Protein AF-A0A6M0G4L6-F1 (afdb_monomer_lite)

pLDDT: mean 79.38, std 14.41, range [38.0, 92.75]

Foldseek 3Di:
DDDDDDDPDPPPDDPPLDAQQCPVVDQADCCPPHLLRHQPGPPDPDDGDQARNSPNDPPDPSVVVSVVSNVSNVCSVCVPPDD

Structure (mmCIF, N/CA/C/O backbone):
data_AF-A0A6M0G4L6-F1
#
_entry.id   AF-A0A6M0G4L6-F1
#
loop_
_atom_site.group_PDB
_atom_site.id
_atom_site.type_symbol
_atom_site.label_atom_id
_atom_site.label_alt_id
_atom_site.label_comp_id
_atom_site.label_asym_id
_atom_site.label_entity_id
_atom_site.label_seq_id
_atom_site.pdbx_PDB_ins_code
_atom_site.Cartn_x
_atom_site.Cartn_y
_atom_site.Cartn_z
_atom_site.occupancy
_atom_site.B_iso_or_equiv
_atom_site.auth_seq_id
_atom_site.auth_comp_id
_atom_site.auth_asym_id
_atom_site.auth_atom_id
_atom_site.pdbx_PDB_model_num
ATOM 1 N N . MET A 1 1 ? 38.542 -16.384 -21.729 1.00 38.00 1 MET A N 1
ATOM 2 C CA . MET A 1 1 ? 37.432 -16.442 -22.704 1.00 38.00 1 MET A CA 1
ATOM 3 C C . MET A 1 1 ? 37.019 -17.894 -22.897 1.00 38.00 1 MET A C 1
ATOM 5 O O . MET A 1 1 ? 37.840 -18.697 -23.323 1.00 38.00 1 MET A O 1
ATOM 9 N N . HIS A 1 2 ? 35.787 -18.255 -22.544 1.00 38.03 2 HIS A N 1
ATOM 10 C CA . HIS A 1 2 ? 35.209 -19.555 -22.889 1.00 38.03 2 HIS A CA 1
ATOM 11 C C . HIS A 1 2 ? 33.754 -19.333 -23.298 1.00 38.03 2 HIS A C 1
ATOM 13 O O . HIS A 1 2 ? 32.885 -19.085 -22.468 1.00 38.03 2 HIS A O 1
ATOM 19 N N . CYS A 1 3 ? 33.530 -19.342 -24.609 1.00 40.06 3 CYS A N 1
ATOM 20 C CA . CYS A 1 3 ? 32.218 -19.253 -25.231 1.00 40.06 3 CYS A CA 1
ATOM 21 C C . CYS A 1 3 ? 31.536 -20.624 -25.102 1.00 40.06 3 CYS A C 1
ATOM 23 O O . CYS A 1 3 ? 32.006 -21.598 -25.693 1.00 40.06 3 CYS A O 1
ATOM 25 N N . ARG A 1 4 ? 30.456 -20.730 -24.315 1.00 45.59 4 ARG A N 1
ATOM 26 C CA . ARG A 1 4 ? 29.590 -21.918 -24.316 1.00 45.59 4 ARG A CA 1
ATOM 27 C C . ARG A 1 4 ? 28.434 -21.701 -25.287 1.00 45.59 4 ARG A C 1
ATOM 29 O O . ARG A 1 4 ? 27.679 -20.741 -25.170 1.00 45.59 4 ARG A O 1
ATOM 36 N N . LYS A 1 5 ? 28.342 -22.620 -26.251 1.00 45.31 5 LYS A N 1
ATOM 37 C CA . LYS A 1 5 ? 27.297 -22.715 -27.270 1.00 45.31 5 LYS A CA 1
ATOM 38 C C . LYS A 1 5 ? 25.901 -22.837 -26.647 1.00 45.31 5 LYS A C 1
ATOM 40 O O . LYS A 1 5 ? 25.702 -23.461 -25.610 1.00 45.31 5 LYS A O 1
ATOM 45 N N . ILE A 1 6 ? 24.971 -22.224 -27.365 1.00 57.75 6 ILE A N 1
ATOM 46 C CA . ILE A 1 6 ? 23.559 -21.960 -27.098 1.00 57.75 6 ILE A CA 1
ATOM 47 C C . ILE A 1 6 ? 22.731 -23.248 -26.938 1.00 57.75 6 ILE A C 1
ATOM 49 O O . ILE A 1 6 ? 22.776 -24.122 -27.800 1.00 57.75 6 ILE A O 1
ATOM 53 N N . LEU A 1 7 ? 21.886 -23.297 -25.900 1.00 49.56 7 LEU A N 1
ATOM 54 C CA . LEU A 1 7 ? 20.659 -24.098 -25.867 1.00 49.56 7 LEU A CA 1
ATOM 55 C C . LEU A 1 7 ? 19.478 -23.115 -25.898 1.00 49.56 7 LEU A C 1
ATOM 57 O O . LEU A 1 7 ? 19.189 -22.454 -24.904 1.00 49.56 7 LEU A O 1
ATOM 61 N N . HIS A 1 8 ? 18.815 -22.974 -27.045 1.00 50.66 8 HIS A N 1
ATOM 62 C CA . HIS A 1 8 ? 17.740 -21.998 -27.257 1.00 50.66 8 HIS A CA 1
ATOM 63 C C . HIS A 1 8 ? 16.400 -22.498 -26.674 1.00 50.66 8 HIS A C 1
ATOM 65 O O . HIS A 1 8 ? 15.409 -22.644 -27.386 1.00 50.66 8 HIS A O 1
ATOM 71 N N . LYS A 1 9 ? 16.354 -22.789 -25.367 1.00 58.69 9 LYS A N 1
ATOM 72 C CA . LYS A 1 9 ? 15.090 -22.777 -24.617 1.00 58.69 9 LYS A CA 1
ATOM 73 C C . LYS A 1 9 ? 14.845 -21.322 -24.242 1.00 58.69 9 LYS A C 1
ATOM 75 O O . LYS A 1 9 ? 15.713 -20.704 -23.637 1.00 58.69 9 LYS A O 1
ATOM 80 N N . ARG A 1 10 ? 13.700 -20.752 -24.625 1.00 62.84 10 ARG A N 1
ATOM 81 C CA . ARG A 1 10 ? 13.289 -19.431 -24.129 1.00 62.84 10 ARG A CA 1
ATOM 82 C C . ARG A 1 10 ? 13.133 -19.539 -22.610 1.00 62.84 10 ARG A C 1
ATOM 84 O O . ARG A 1 10 ? 12.103 -19.995 -22.129 1.00 62.84 10 ARG A O 1
ATOM 91 N N . PHE A 1 11 ? 14.179 -19.193 -21.867 1.00 66.62 11 PHE A N 1
ATOM 92 C CA . PHE A 1 11 ? 14.103 -19.021 -20.426 1.00 66.62 11 PHE A CA 1
ATOM 93 C C . PHE A 1 11 ? 13.386 -17.698 -20.190 1.00 66.62 11 PHE A C 1
ATOM 95 O O . PHE A 1 11 ? 13.993 -16.634 -20.265 1.00 66.62 11 PHE A O 1
ATOM 102 N N . LEU A 1 12 ? 12.072 -17.765 -19.980 1.00 71.12 12 LEU A N 1
ATOM 103 C CA . LEU A 1 12 ? 11.346 -16.651 -19.387 1.00 71.12 12 LEU A CA 1
ATOM 104 C C . LEU A 1 12 ? 11.795 -16.574 -17.928 1.00 71.12 12 LEU A C 1
ATOM 106 O O . LEU A 1 12 ? 11.392 -17.392 -17.101 1.00 71.12 12 LEU A O 1
ATOM 110 N N . LEU A 1 13 ? 12.704 -15.647 -17.643 1.00 71.50 13 LEU A N 1
ATOM 111 C CA . LEU A 1 13 ? 13.025 -15.263 -16.277 1.00 71.50 13 LEU A CA 1
ATOM 112 C C . LEU A 1 13 ? 11.963 -14.271 -15.802 1.00 71.50 13 LEU A C 1
ATOM 114 O O . LEU A 1 13 ? 11.400 -13.520 -16.594 1.00 71.50 13 LEU A O 1
ATOM 118 N N . SER A 1 14 ? 11.662 -14.300 -14.506 1.00 68.75 14 SER A N 1
ATOM 119 C CA . SER A 1 14 ? 10.816 -13.274 -13.905 1.00 68.75 14 SER A CA 1
ATOM 120 C C . SER A 1 14 ? 11.523 -11.925 -14.001 1.00 68.75 14 SER A C 1
ATOM 122 O O . SER A 1 14 ? 12.702 -11.835 -13.673 1.00 68.75 14 SER A O 1
ATOM 124 N N . GLU A 1 15 ? 10.781 -10.875 -14.346 1.00 77.25 15 GLU A N 1
ATOM 125 C CA . GLU A 1 15 ? 11.232 -9.478 -14.241 1.00 77.25 15 GLU A CA 1
ATOM 126 C C . GLU A 1 15 ? 11.426 -9.033 -12.776 1.00 77.25 15 GLU A C 1
ATOM 128 O O . GLU A 1 15 ? 11.799 -7.898 -12.515 1.00 77.25 15 GLU A O 1
ATOM 133 N N . GLN A 1 16 ? 11.143 -9.911 -11.801 1.00 80.69 16 GLN A N 1
ATOM 134 C CA . GLN A 1 16 ? 11.295 -9.665 -10.362 1.00 80.69 16 GLN A CA 1
ATOM 135 C C . GLN A 1 16 ? 10.439 -8.494 -9.838 1.00 80.69 16 GLN A C 1
ATOM 137 O O . GLN A 1 16 ? 10.738 -7.898 -8.808 1.00 80.69 16 GLN A O 1
ATOM 142 N N . HIS A 1 17 ? 9.315 -8.217 -10.504 1.00 79.06 17 HIS A N 1
ATOM 143 C CA . HIS A 1 17 ? 8.345 -7.172 -10.157 1.00 79.06 17 HIS A CA 1
ATOM 144 C C . HIS A 1 17 ? 7.006 -7.758 -9.678 1.00 79.06 17 HIS A C 1
ATOM 146 O O . HIS A 1 17 ? 5.938 -7.340 -10.126 1.00 79.06 17 HIS A O 1
ATOM 152 N N . MET A 1 18 ? 7.043 -8.779 -8.815 1.00 81.19 18 MET A N 1
ATOM 153 C CA . MET A 1 18 ? 5.812 -9.408 -8.318 1.00 81.19 18 MET A CA 1
ATOM 154 C C . MET A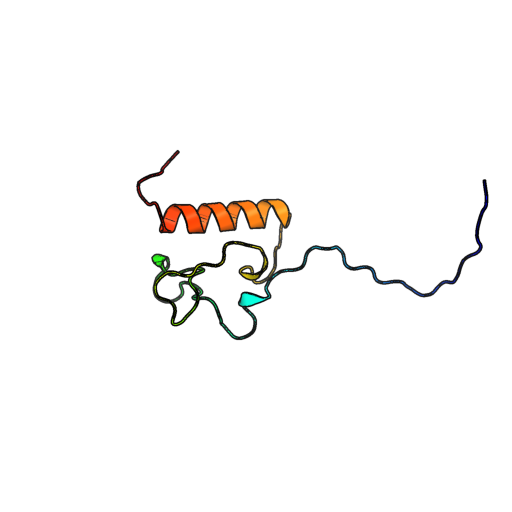 1 18 ? 4.986 -8.429 -7.474 1.00 81.19 18 MET A C 1
ATOM 156 O O . MET A 1 18 ? 5.523 -7.727 -6.619 1.00 81.19 18 MET A O 1
ATOM 160 N N . ALA A 1 19 ? 3.674 -8.413 -7.707 1.00 84.50 19 ALA A N 1
ATOM 161 C CA . ALA A 1 19 ? 2.714 -7.567 -7.009 1.00 84.50 19 ALA A CA 1
ATOM 162 C C . ALA A 1 19 ? 1.342 -8.255 -6.907 1.00 84.50 19 ALA A C 1
ATOM 164 O O . ALA A 1 19 ? 1.075 -9.226 -7.615 1.00 84.50 19 ALA A O 1
ATOM 165 N N . GLY A 1 20 ? 0.480 -7.749 -6.025 1.00 82.62 20 GLY A N 1
ATOM 166 C CA . GLY A 1 20 ? -0.932 -8.142 -5.930 1.00 82.62 20 GLY A CA 1
ATOM 167 C C . GLY A 1 20 ? -1.226 -9.438 -5.172 1.00 82.62 20 GLY A C 1
ATOM 168 O O . GLY A 1 20 ? -2.367 -9.898 -5.173 1.00 82.62 20 GLY A O 1
ATOM 169 N N . GLY A 1 21 ? -0.233 -10.022 -4.497 1.00 84.38 21 GLY A N 1
ATOM 170 C CA . GLY A 1 21 ? -0.390 -11.276 -3.752 1.00 84.38 21 GLY A CA 1
ATOM 171 C C . GLY A 1 21 ? -1.466 -11.245 -2.656 1.00 84.38 21 GLY A C 1
ATOM 172 O O . GLY A 1 21 ? -2.186 -12.223 -2.496 1.00 84.38 21 GLY A O 1
ATOM 173 N N . CYS A 1 22 ? -1.630 -10.126 -1.944 1.00 83.62 22 CYS A N 1
ATOM 174 C CA . CYS A 1 22 ? -2.617 -9.976 -0.865 1.00 83.62 22 CYS A CA 1
ATOM 175 C C . CYS A 1 22 ? -3.990 -9.483 -1.349 1.00 83.62 22 CYS A C 1
ATOM 177 O O . CYS A 1 22 ? -4.948 -9.439 -0.577 1.00 83.62 22 CYS A O 1
ATOM 179 N N . LEU A 1 23 ? -4.111 -9.120 -2.625 1.00 78.00 23 LEU A N 1
ATOM 180 C CA . LEU A 1 23 ? -5.396 -8.771 -3.237 1.00 78.00 23 LEU A CA 1
ATOM 181 C C . LEU A 1 23 ? -6.132 -10.007 -3.743 1.00 78.00 23 LEU A C 1
ATOM 183 O O . LEU A 1 23 ? -7.364 -10.026 -3.811 1.00 78.00 23 LEU A O 1
ATOM 187 N N . LEU A 1 24 ? -5.377 -11.058 -4.057 1.00 62.75 24 LEU A N 1
ATOM 188 C CA . LEU A 1 24 ? -5.913 -12.361 -4.403 1.00 62.75 24 LEU A CA 1
ATOM 189 C C . LEU A 1 24 ? -6.654 -12.925 -3.177 1.00 62.75 24 LEU A C 1
ATOM 191 O O . LEU A 1 24 ? -6.076 -13.094 -2.109 1.00 62.75 24 LEU A O 1
ATOM 195 N N . GLY A 1 25 ? -7.967 -13.135 -3.305 1.00 65.88 25 GLY A N 1
ATOM 196 C CA . GLY A 1 25 ? -8.829 -13.541 -2.186 1.00 65.88 25 GLY A CA 1
ATOM 197 C C . GLY A 1 25 ? -9.330 -12.402 -1.283 1.00 65.88 25 GLY A C 1
ATOM 198 O O . GLY A 1 25 ? -9.919 -12.688 -0.246 1.00 65.88 25 GLY A O 1
ATOM 199 N N . GLN A 1 26 ? -9.141 -11.129 -1.668 1.00 75.62 26 GLN A N 1
ATOM 200 C CA . GLN A 1 26 ? -9.613 -9.943 -0.931 1.00 75.62 26 GLN A CA 1
ATOM 201 C C . GLN A 1 26 ? -9.137 -9.871 0.534 1.00 75.62 26 GLN A C 1
ATOM 203 O O . GLN A 1 26 ? -9.898 -9.458 1.413 1.00 75.62 26 GLN A O 1
ATOM 208 N N . ALA A 1 27 ? -7.892 -10.273 0.811 1.00 86.44 27 ALA A N 1
ATOM 209 C CA . ALA A 1 27 ? -7.363 -10.295 2.177 1.00 86.44 27 ALA A CA 1
ATOM 210 C C . ALA A 1 27 ? -7.234 -8.889 2.793 1.00 86.44 27 ALA A C 1
ATOM 212 O O . ALA A 1 27 ? -7.251 -8.747 4.016 1.00 86.44 27 ALA A O 1
ATOM 213 N N . LEU A 1 28 ? -7.133 -7.856 1.953 1.00 90.06 28 LEU A N 1
ATOM 214 C CA . LEU A 1 28 ? -7.045 -6.458 2.365 1.00 90.06 28 LEU A CA 1
ATOM 215 C C . LEU A 1 28 ? -8.362 -5.714 2.154 1.00 90.06 28 LEU A C 1
ATOM 217 O O . LEU A 1 28 ? -9.111 -5.978 1.210 1.00 90.06 28 LEU A O 1
ATOM 221 N N . ASP A 1 29 ? -8.615 -4.749 3.031 1.00 87.69 29 ASP A N 1
ATOM 222 C CA . ASP A 1 29 ? -9.603 -3.710 2.800 1.00 87.69 29 ASP A CA 1
ATOM 223 C C . ASP A 1 29 ? -9.085 -2.755 1.713 1.00 87.69 29 ASP A C 1
ATOM 225 O O . ASP A 1 29 ? -7.973 -2.224 1.791 1.00 87.69 29 ASP A O 1
ATOM 229 N N . LEU A 1 30 ? -9.887 -2.582 0.663 1.00 85.06 30 LEU A N 1
ATOM 230 C CA . LEU A 1 30 ? -9.565 -1.730 -0.483 1.00 85.06 30 LEU A CA 1
ATOM 231 C C . LEU A 1 30 ? -9.951 -0.263 -0.245 1.00 85.06 30 LEU A C 1
ATOM 233 O O . LEU A 1 30 ? -9.713 0.580 -1.107 1.00 85.06 30 LEU A O 1
ATOM 237 N N . GLY A 1 31 ? -10.562 0.037 0.902 1.00 82.69 31 GLY A N 1
ATOM 238 C CA . GLY A 1 31 ? -11.030 1.366 1.259 1.00 82.69 31 GLY A CA 1
ATOM 239 C C . GLY A 1 31 ? -12.254 1.827 0.468 1.00 82.69 31 GLY A C 1
ATOM 240 O O . GLY A 1 31 ? -12.478 3.032 0.353 1.00 82.69 31 GLY A O 1
ATOM 241 N N . GLU A 1 32 ? -13.038 0.897 -0.096 1.00 83.75 32 GLU A N 1
ATOM 242 C CA . GLU A 1 32 ? -14.255 1.207 -0.869 1.00 83.75 32 GLU A CA 1
ATOM 243 C C . GLU A 1 32 ? -15.330 1.880 -0.003 1.00 83.75 32 GLU A C 1
ATOM 245 O O . GLU A 1 32 ? -16.010 2.795 -0.466 1.00 83.75 32 GLU A O 1
ATOM 250 N N . GLY A 1 33 ? -15.459 1.450 1.258 1.00 83.69 33 GLY A N 1
ATOM 251 C CA . GLY A 1 33 ? -16.370 2.047 2.240 1.00 83.69 33 GLY A CA 1
ATOM 252 C C . GLY A 1 33 ? -15.714 3.111 3.123 1.00 83.69 33 GLY A C 1
ATOM 253 O O . GLY A 1 33 ? -16.348 4.108 3.457 1.00 83.69 33 GLY A O 1
ATOM 254 N N . ASP A 1 34 ? -14.442 2.924 3.479 1.00 86.69 34 ASP A N 1
ATOM 255 C CA . ASP A 1 34 ? -13.676 3.871 4.287 1.00 86.69 34 ASP A CA 1
ATOM 256 C C . ASP A 1 34 ? -12.199 3.870 3.881 1.00 86.69 34 ASP A C 1
ATOM 258 O O . ASP A 1 34 ? -11.461 2.909 4.106 1.00 86.69 34 ASP A O 1
ATOM 262 N N . ARG A 1 35 ? -11.737 5.003 3.342 1.00 84.94 35 ARG A N 1
ATOM 263 C CA . ARG A 1 35 ? -10.342 5.184 2.919 1.00 84.94 35 ARG A CA 1
ATOM 264 C C . ARG A 1 35 ? -9.345 5.052 4.070 1.00 84.94 35 ARG A C 1
ATOM 266 O O . ARG A 1 35 ? -8.174 4.785 3.798 1.00 84.94 35 ARG A O 1
ATOM 273 N N . SER A 1 36 ? -9.769 5.232 5.322 1.00 84.75 36 SER A N 1
ATOM 274 C CA . SER A 1 36 ? -8.910 5.059 6.499 1.00 84.75 36 SER A CA 1
ATOM 275 C C . SER A 1 36 ? -8.506 3.600 6.740 1.00 84.75 36 SER A C 1
ATOM 277 O O . SER A 1 36 ? -7.478 3.355 7.362 1.00 84.75 36 SER A O 1
ATOM 279 N N . GLN A 1 37 ? -9.280 2.638 6.220 1.00 87.69 37 GLN A N 1
ATOM 280 C CA . GLN A 1 37 ? -9.016 1.206 6.381 1.00 87.69 37 GLN A CA 1
ATOM 281 C C . GLN A 1 37 ? -8.179 0.615 5.237 1.00 87.69 37 GLN A C 1
ATOM 283 O O . GLN A 1 37 ? -7.779 -0.544 5.319 1.00 87.69 37 GLN A O 1
ATOM 288 N N . THR A 1 38 ? -7.893 1.384 4.180 1.00 88.62 38 THR A N 1
ATOM 289 C CA . THR A 1 38 ? -7.150 0.902 3.002 1.00 88.62 38 THR A CA 1
ATOM 290 C C . THR A 1 38 ? -5.838 0.225 3.408 1.00 88.62 38 THR A C 1
ATOM 292 O O . THR A 1 38 ? -5.022 0.831 4.095 1.00 88.62 38 THR A O 1
ATOM 295 N N . GLY A 1 39 ? -5.611 -1.014 2.964 1.00 88.19 39 GLY A N 1
ATOM 296 C CA . GLY A 1 39 ? -4.383 -1.769 3.257 1.00 88.19 39 GLY A CA 1
ATOM 297 C C . GLY A 1 39 ? -4.379 -2.502 4.605 1.00 88.19 39 GLY A C 1
ATOM 298 O O . GLY A 1 39 ? -3.416 -3.210 4.915 1.00 88.19 39 GLY A O 1
ATOM 299 N N . LYS A 1 40 ? -5.453 -2.395 5.395 1.00 92.75 40 LYS A N 1
ATOM 300 C CA . LYS A 1 40 ? -5.665 -3.209 6.596 1.00 92.75 40 LYS A CA 1
ATOM 301 C C . LYS A 1 40 ? -6.109 -4.621 6.221 1.00 92.75 40 LYS A C 1
ATOM 303 O O . LYS A 1 40 ? -6.917 -4.809 5.313 1.00 92.75 40 LYS A O 1
ATOM 308 N N . VAL A 1 41 ? -5.623 -5.627 6.943 1.00 92.31 41 VAL A N 1
ATOM 309 C CA . VAL A 1 41 ? -6.065 -7.018 6.764 1.00 92.31 41 VAL A CA 1
ATOM 310 C C . VAL A 1 41 ? -7.495 -7.171 7.282 1.00 92.31 41 VAL A C 1
ATOM 312 O O . VAL A 1 41 ? -7.780 -6.823 8.435 1.00 92.31 41 VAL A O 1
ATOM 315 N N . LYS A 1 42 ? -8.399 -7.710 6.455 1.00 89.75 42 LYS A N 1
ATOM 316 C CA . LYS A 1 42 ? -9.800 -7.940 6.839 1.00 89.75 42 LYS A CA 1
ATOM 317 C C . LYS A 1 42 ? -9.883 -8.860 8.058 1.00 89.75 42 LYS A C 1
ATOM 319 O O . LYS A 1 42 ? -9.184 -9.865 8.143 1.00 89.75 42 LYS A O 1
ATOM 324 N N . GLY A 1 43 ? -10.744 -8.509 9.013 1.00 88.81 43 GLY A N 1
ATOM 325 C CA . GLY A 1 43 ? -10.899 -9.253 10.270 1.00 88.81 43 GLY A CA 1
ATOM 326 C C . GLY A 1 43 ? -9.764 -9.051 11.281 1.00 88.81 43 GLY A C 1
ATOM 327 O O . GLY A 1 43 ? -9.833 -9.599 12.378 1.00 88.81 43 GLY A O 1
ATOM 328 N N . SER A 1 44 ? -8.744 -8.251 10.958 1.00 90.25 44 SER A N 1
ATOM 329 C CA . SER A 1 44 ? -7.709 -7.863 11.917 1.00 90.25 44 SER A CA 1
ATOM 330 C C . SER A 1 44 ? -8.074 -6.566 12.643 1.00 90.25 44 SER A C 1
ATOM 332 O O . SER A 1 44 ? -8.779 -5.703 12.113 1.00 90.25 44 SER A O 1
ATOM 334 N N . SER A 1 45 ? -7.564 -6.399 13.863 1.00 88.81 45 SER A N 1
ATOM 335 C CA . SER A 1 45 ? -7.694 -5.147 14.613 1.00 88.81 45 SER A CA 1
ATOM 336 C C . SER A 1 45 ? -6.597 -4.140 14.253 1.00 88.81 45 SER A C 1
ATOM 338 O O . SER A 1 45 ? -6.877 -2.944 14.200 1.00 88.81 45 SER A O 1
ATOM 340 N N . ASN A 1 46 ? -5.377 -4.607 13.967 1.00 90.25 46 ASN A N 1
ATOM 341 C CA . ASN A 1 46 ? -4.182 -3.764 13.869 1.00 90.25 46 ASN A CA 1
ATOM 342 C C . ASN A 1 46 ? -3.140 -4.216 12.822 1.00 90.25 46 ASN A C 1
ATOM 344 O O . ASN A 1 46 ? -2.008 -3.735 12.855 1.00 90.25 46 ASN A O 1
ATOM 348 N N . VAL A 1 47 ? -3.482 -5.117 11.895 1.00 92.12 47 VAL A N 1
ATOM 349 C CA . VAL A 1 47 ? -2.526 -5.631 10.899 1.00 92.12 47 VAL A CA 1
ATOM 350 C C . VAL A 1 47 ? -2.704 -4.905 9.569 1.00 92.12 47 VAL A C 1
ATOM 352 O O . VAL A 1 47 ? -3.812 -4.829 9.041 1.00 92.12 47 VAL A O 1
ATOM 355 N N . HIS A 1 48 ? -1.600 -4.402 9.015 1.00 92.56 48 HIS A N 1
ATOM 356 C CA . HIS A 1 48 ? -1.566 -3.668 7.750 1.00 92.56 48 HIS A CA 1
ATOM 357 C C . HIS A 1 48 ? -0.485 -4.247 6.840 1.00 92.56 48 HIS A C 1
ATOM 359 O O . HIS A 1 48 ? 0.549 -4.715 7.321 1.00 92.56 48 HIS A O 1
ATOM 365 N N . VAL A 1 49 ? -0.719 -4.197 5.531 1.00 92.50 49 VAL A N 1
ATOM 366 C CA . VAL A 1 49 ? 0.245 -4.622 4.512 1.00 92.50 49 VAL A CA 1
ATOM 367 C C . VAL A 1 49 ? 0.651 -3.406 3.693 1.00 92.50 49 VAL A C 1
ATOM 369 O O . VAL A 1 49 ? -0.193 -2.720 3.122 1.00 92.50 49 VAL A O 1
ATOM 372 N N . ALA A 1 50 ? 1.954 -3.136 3.655 1.00 91.56 50 ALA A N 1
ATOM 373 C CA . ALA A 1 50 ? 2.524 -1.922 3.078 1.00 91.56 50 ALA A CA 1
ATOM 374 C C . ALA A 1 50 ? 3.648 -2.229 2.070 1.00 91.56 50 ALA A C 1
ATOM 376 O O . ALA A 1 50 ? 4.689 -1.576 2.059 1.00 91.56 50 ALA A O 1
ATOM 377 N N . ASP A 1 51 ? 3.451 -3.251 1.239 1.00 91.12 51 ASP A N 1
ATOM 378 C CA . ASP A 1 51 ? 4.375 -3.658 0.179 1.00 91.12 51 ASP A CA 1
ATOM 379 C C . ASP A 1 51 ? 3.633 -3.845 -1.163 1.00 91.12 51 ASP A C 1
ATOM 381 O O . ASP A 1 51 ? 2.444 -3.544 -1.300 1.00 91.12 51 ASP A O 1
ATOM 385 N N . LEU A 1 52 ? 4.329 -4.348 -2.188 1.00 89.56 52 LEU A N 1
ATOM 386 C CA . LEU A 1 52 ? 3.737 -4.565 -3.513 1.00 89.56 52 LEU A CA 1
ATOM 387 C C . LEU A 1 52 ? 2.657 -5.653 -3.542 1.00 89.56 52 LEU A C 1
ATOM 389 O O . LEU A 1 52 ? 1.873 -5.702 -4.493 1.00 89.56 52 LEU A O 1
ATOM 393 N N . SER A 1 53 ? 2.564 -6.509 -2.521 1.00 89.81 53 SER A N 1
ATOM 394 C CA . SER A 1 53 ? 1.501 -7.514 -2.452 1.00 89.81 53 SER A CA 1
ATOM 395 C C . SER A 1 53 ? 0.116 -6.873 -2.286 1.00 89.81 53 SER A C 1
ATOM 397 O O . SER A 1 53 ? -0.876 -7.460 -2.719 1.00 89.81 53 SER A O 1
ATOM 399 N N . ALA A 1 54 ? 0.052 -5.644 -1.760 1.00 89.12 54 ALA A N 1
ATOM 400 C CA . ALA A 1 54 ? -1.167 -4.850 -1.621 1.00 89.12 54 ALA A CA 1
ATOM 401 C C . ALA A 1 54 ? -1.571 -4.078 -2.895 1.00 89.12 54 ALA A C 1
ATOM 403 O O . ALA A 1 54 ? -2.562 -3.349 -2.883 1.00 89.12 54 ALA A O 1
ATOM 404 N N . VAL A 1 55 ? -0.823 -4.206 -3.999 1.00 87.00 55 VAL A N 1
ATOM 405 C CA . VAL A 1 55 ? -1.009 -3.389 -5.212 1.00 87.00 55 VAL A CA 1
ATOM 406 C C . VAL A 1 55 ? -1.565 -4.220 -6.374 1.00 87.00 55 VAL A C 1
ATOM 408 O O . VAL A 1 55 ? -0.940 -5.211 -6.742 1.00 87.00 55 VAL A O 1
ATOM 411 N N . PRO A 1 56 ? -2.686 -3.819 -7.015 1.00 77.19 56 PRO A N 1
ATOM 412 C CA . PRO A 1 56 ? -3.368 -4.646 -8.020 1.00 77.19 56 PRO A CA 1
ATOM 413 C C . PRO A 1 56 ? -2.580 -4.819 -9.314 1.00 77.19 56 PRO A C 1
ATOM 415 O O . PRO A 1 56 ? -2.738 -5.840 -9.968 1.00 77.19 56 PRO A O 1
ATOM 418 N N . LEU A 1 57 ? -1.737 -3.846 -9.673 1.00 79.12 57 LEU A N 1
ATOM 419 C CA . LEU A 1 57 ? -0.724 -3.923 -10.731 1.00 79.12 57 LEU A CA 1
ATOM 420 C C . LEU A 1 57 ? 0.110 -2.627 -10.698 1.00 79.12 57 LEU A C 1
ATOM 422 O O . LEU A 1 57 ? -0.455 -1.547 -10.909 1.00 79.12 57 LEU A O 1
ATOM 426 N N . PRO A 1 58 ? 1.428 -2.674 -10.440 1.00 73.69 58 PRO A N 1
ATOM 427 C CA . PRO A 1 58 ? 2.272 -1.488 -10.511 1.00 73.69 58 PRO A CA 1
ATOM 428 C C . PRO A 1 58 ? 2.400 -1.048 -11.978 1.00 73.69 58 PRO A C 1
ATOM 430 O O . PRO A 1 58 ? 2.998 -1.737 -12.799 1.00 73.69 58 PRO A O 1
ATOM 433 N N . ARG A 1 59 ? 1.796 0.099 -12.321 1.00 73.81 59 ARG A N 1
ATOM 434 C CA . ARG A 1 59 ? 1.848 0.701 -13.675 1.00 73.81 59 ARG A CA 1
ATOM 435 C C . ARG A 1 59 ? 3.061 1.610 -13.902 1.00 73.81 59 ARG A C 1
ATOM 437 O O . ARG A 1 59 ? 3.287 2.067 -15.016 1.00 73.81 59 ARG A O 1
ATOM 444 N N . ILE A 1 60 ? 3.810 1.883 -12.839 1.00 75.88 60 ILE A N 1
ATOM 445 C CA . ILE A 1 60 ? 5.046 2.672 -12.819 1.00 75.88 60 ILE A CA 1
ATOM 446 C C . ILE A 1 60 ? 6.166 1.825 -12.200 1.00 75.88 60 ILE A C 1
AT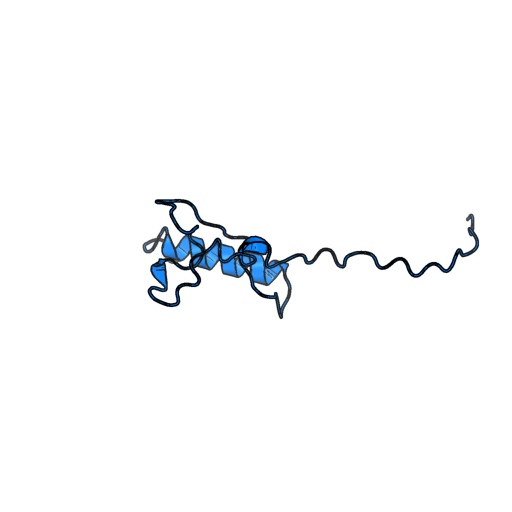OM 448 O O . ILE A 1 60 ? 5.939 0.658 -11.882 1.00 75.88 60 ILE A O 1
ATOM 452 N N . SER A 1 61 ? 7.348 2.415 -11.973 1.00 86.88 61 SER A N 1
ATOM 453 C CA . SER A 1 61 ? 8.428 1.769 -11.212 1.00 86.88 61 SER A CA 1
ATOM 454 C C . SER A 1 61 ? 7.879 1.087 -9.943 1.00 86.88 61 SER A C 1
ATOM 456 O O . SER A 1 61 ? 7.301 1.765 -9.081 1.00 86.88 61 SER A O 1
ATOM 458 N N . PRO A 1 62 ? 8.047 -0.240 -9.795 1.00 86.94 62 PRO A N 1
ATOM 459 C CA . PRO A 1 62 ? 7.584 -0.967 -8.615 1.00 86.94 62 PRO A CA 1
ATOM 460 C C . PRO A 1 62 ? 8.241 -0.460 -7.331 1.00 86.94 62 PRO A C 1
ATOM 462 O O . PRO A 1 62 ? 7.604 -0.414 -6.286 1.00 86.94 62 PRO A O 1
ATOM 465 N N . GLN A 1 63 ? 9.481 0.021 -7.425 1.00 89.00 63 GLN A N 1
ATOM 466 C C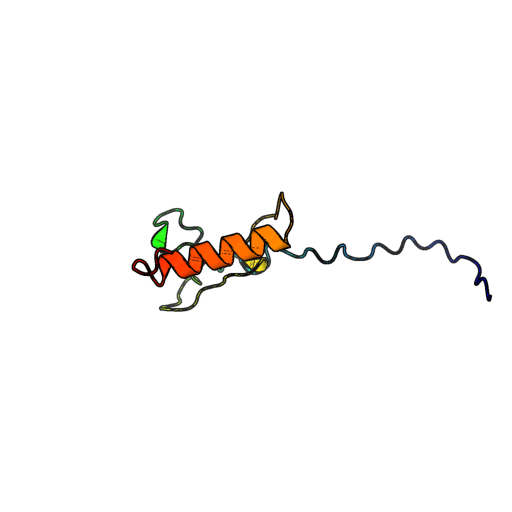A . GLN A 1 63 ? 10.209 0.624 -6.307 1.00 89.00 63 GLN A CA 1
ATOM 467 C C . GLN A 1 63 ? 9.508 1.900 -5.821 1.00 89.00 63 GLN A C 1
ATOM 469 O O . GLN A 1 63 ? 9.253 2.060 -4.629 1.00 89.00 63 GLN A O 1
ATOM 474 N N . MET A 1 64 ? 9.123 2.779 -6.754 1.00 90.75 64 MET A N 1
ATOM 475 C CA . MET A 1 64 ? 8.379 3.999 -6.426 1.00 90.75 64 MET A CA 1
ATOM 476 C C . MET A 1 64 ? 6.989 3.672 -5.873 1.00 90.75 64 MET A C 1
ATOM 478 O O . MET A 1 64 ? 6.520 4.297 -4.927 1.00 90.75 64 MET A O 1
ATOM 482 N N . THR A 1 65 ? 6.338 2.658 -6.441 1.00 90.38 65 THR A N 1
ATOM 483 C CA . THR A 1 65 ? 5.021 2.209 -5.980 1.00 90.38 65 THR A CA 1
ATOM 484 C C . THR A 1 65 ? 5.085 1.692 -4.542 1.00 90.38 65 THR A C 1
ATOM 486 O O . THR A 1 65 ? 4.264 2.095 -3.723 1.00 90.38 65 THR A O 1
ATOM 489 N N . ALA A 1 66 ? 6.083 0.867 -4.210 1.00 90.06 66 ALA A N 1
ATOM 490 C CA . ALA A 1 66 ? 6.294 0.370 -2.851 1.00 90.06 66 ALA A CA 1
ATOM 491 C C . ALA A 1 66 ? 6.502 1.519 -1.851 1.00 90.06 66 ALA A C 1
ATOM 493 O O . ALA A 1 66 ? 5.906 1.515 -0.775 1.00 90.06 66 ALA A O 1
ATOM 494 N N . TYR A 1 67 ? 7.280 2.539 -2.232 1.00 91.88 67 TYR A N 1
ATOM 495 C CA . TYR A 1 67 ? 7.493 3.723 -1.399 1.00 91.88 67 TYR A CA 1
ATOM 496 C C . TYR A 1 67 ? 6.188 4.486 -1.129 1.00 91.88 67 TYR A C 1
ATOM 498 O O . TYR A 1 67 ? 5.883 4.814 0.017 1.00 91.88 67 TYR A O 1
ATOM 506 N N . LEU A 1 68 ? 5.388 4.735 -2.171 1.00 90.62 68 LEU A N 1
ATOM 507 C CA . LEU A 1 68 ? 4.117 5.454 -2.049 1.00 90.62 68 LEU A CA 1
ATOM 508 C C . LEU A 1 68 ? 3.088 4.693 -1.205 1.00 90.62 68 LEU A C 1
ATOM 510 O O . LEU A 1 68 ? 2.369 5.312 -0.421 1.00 90.62 68 LEU A O 1
ATOM 514 N N . VAL A 1 69 ? 3.035 3.365 -1.333 1.00 90.06 69 VAL A N 1
ATOM 515 C CA . VAL A 1 69 ? 2.176 2.510 -0.500 1.00 90.06 69 VAL A CA 1
ATOM 516 C C . VAL A 1 69 ? 2.602 2.591 0.965 1.00 90.06 69 VAL A C 1
ATOM 518 O O . VAL A 1 69 ? 1.762 2.853 1.825 1.00 90.06 69 VAL A O 1
ATOM 521 N N . GLY A 1 70 ? 3.900 2.449 1.247 1.00 90.69 70 GLY A N 1
ATOM 522 C CA . GLY A 1 70 ? 4.438 2.590 2.601 1.00 90.69 70 GLY A CA 1
ATOM 523 C C . GLY A 1 70 ? 4.120 3.951 3.219 1.00 90.69 70 GLY A C 1
ATOM 524 O O . GLY A 1 70 ? 3.638 4.028 4.349 1.00 90.69 70 GLY A O 1
ATOM 525 N N . PHE A 1 71 ? 4.308 5.025 2.449 1.00 91.56 71 PHE A N 1
ATOM 526 C CA . PHE A 1 71 ? 3.971 6.380 2.875 1.00 91.56 71 PHE A CA 1
ATOM 527 C C . PHE A 1 71 ? 2.473 6.547 3.171 1.00 91.56 71 PHE A C 1
ATOM 529 O O . PHE A 1 71 ? 2.102 7.158 4.173 1.00 91.56 71 PHE A O 1
ATOM 536 N N . HIS A 1 72 ? 1.602 5.987 2.327 1.00 89.25 72 HIS A N 1
ATOM 537 C CA . HIS A 1 72 ? 0.156 6.054 2.520 1.00 89.25 72 HIS A CA 1
ATOM 538 C C . HIS A 1 72 ? -0.283 5.377 3.825 1.00 89.25 72 HIS A C 1
ATOM 540 O O . HIS A 1 72 ? -0.980 6.004 4.625 1.00 89.25 72 HIS A O 1
ATOM 546 N N . VAL A 1 73 ? 0.180 4.146 4.070 1.00 90.44 73 VAL A N 1
ATOM 547 C CA . VAL A 1 73 ? -0.143 3.395 5.295 1.00 90.44 73 VAL A CA 1
ATOM 548 C C . VAL A 1 73 ? 0.406 4.109 6.533 1.00 90.44 73 VAL A C 1
ATOM 550 O O . VAL A 1 73 ? -0.299 4.262 7.528 1.00 90.44 73 VAL A O 1
ATOM 553 N N . ALA A 1 74 ? 1.634 4.632 6.470 1.00 90.81 74 ALA A N 1
ATOM 554 C CA . ALA A 1 74 ? 2.211 5.398 7.574 1.00 90.81 74 ALA A CA 1
ATOM 555 C C . ALA A 1 74 ? 1.377 6.646 7.913 1.00 90.81 74 ALA A C 1
ATOM 557 O O . ALA A 1 74 ? 1.117 6.910 9.085 1.00 90.81 74 ALA A O 1
ATOM 558 N N . LYS A 1 75 ? 0.898 7.382 6.902 1.00 89.81 75 LYS A N 1
ATOM 559 C CA . LYS A 1 75 ? 0.0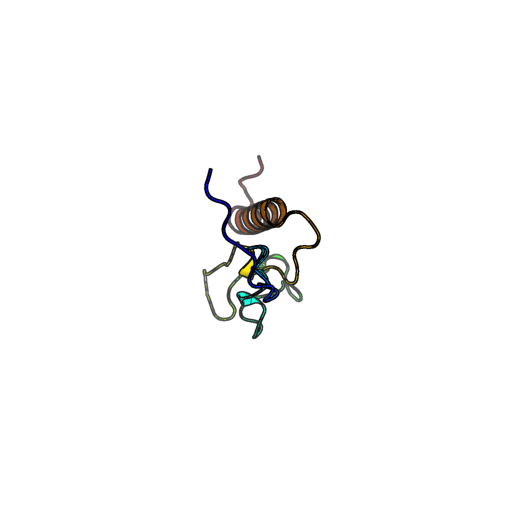58 8.571 7.104 1.00 89.81 75 LYS A CA 1
ATOM 560 C C . LYS A 1 75 ? -1.298 8.239 7.737 1.00 89.81 75 LYS A C 1
ATOM 562 O O . LYS A 1 75 ? -1.809 9.040 8.515 1.00 89.81 75 LYS A O 1
ATOM 567 N N . GLN A 1 76 ? -1.875 7.079 7.419 1.00 87.81 76 GLN A N 1
ATOM 568 C CA . GLN A 1 76 ? -3.109 6.607 8.059 1.00 87.81 76 GLN A CA 1
ATOM 569 C C . GLN A 1 76 ? -2.888 6.264 9.538 1.00 87.81 76 GLN A C 1
ATOM 571 O O . GLN A 1 76 ? -3.712 6.618 10.377 1.00 87.81 76 GLN A O 1
ATOM 576 N N . LEU A 1 77 ? -1.770 5.604 9.859 1.00 88.62 77 LEU A N 1
ATOM 577 C CA . LEU A 1 77 ? -1.438 5.194 11.228 1.00 88.62 77 LEU A CA 1
ATOM 578 C C . LEU A 1 77 ? -0.988 6.365 12.112 1.00 88.62 77 LEU A C 1
ATOM 580 O O . LEU A 1 77 ? -1.243 6.362 13.315 1.00 88.62 77 LEU A O 1
ATOM 584 N N . TYR A 1 78 ? -0.339 7.369 11.519 1.00 89.25 78 TYR A N 1
ATOM 585 C CA . TYR A 1 78 ? 0.251 8.508 12.225 1.00 89.25 78 TYR A CA 1
ATOM 586 C C . TYR A 1 78 ? -0.195 9.844 11.607 1.00 89.25 78 TYR A C 1
ATOM 588 O O . TYR A 1 78 ? 0.617 10.562 11.018 1.00 89.25 78 TYR A O 1
ATOM 596 N N . PRO A 1 79 ? -1.473 10.234 11.764 1.00 77.56 79 PRO A N 1
ATOM 597 C CA . PRO A 1 79 ? -2.032 11.430 11.126 1.00 77.56 79 PRO A CA 1
ATOM 598 C C . PRO A 1 79 ? -1.381 12.756 11.568 1.00 77.56 79 PRO A C 1
ATOM 600 O O . PRO A 1 79 ? -1.554 13.765 10.892 1.00 77.56 79 PRO A O 1
ATOM 603 N N . GLY A 1 80 ? -0.624 12.766 12.673 1.00 73.75 80 GLY A N 1
ATOM 604 C CA . GLY A 1 80 ? 0.123 13.933 13.166 1.00 73.75 80 GLY A CA 1
ATOM 605 C C . GLY A 1 80 ? 1.562 14.059 12.648 1.00 73.75 80 GLY A C 1
ATOM 606 O O . GLY A 1 80 ? 2.212 15.066 12.910 1.00 73.75 80 GLY A O 1
ATOM 607 N N . CYS A 1 81 ? 2.077 13.064 11.920 1.00 58.81 81 CYS A N 1
ATOM 608 C CA . CYS A 1 81 ? 3.419 13.091 11.339 1.00 58.81 81 CYS A CA 1
ATOM 609 C C . CYS A 1 81 ? 3.357 13.590 9.889 1.00 58.81 81 CYS A C 1
ATOM 611 O O . CYS A 1 81 ? 3.564 12.837 8.940 1.00 58.81 81 CYS A O 1
ATOM 613 N N . SER A 1 82 ? 3.028 14.866 9.704 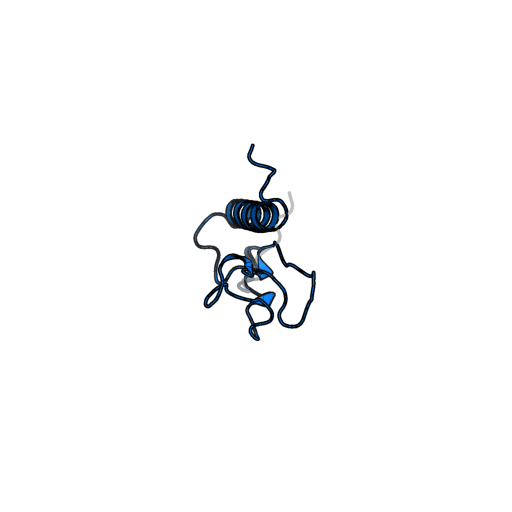1.00 57.88 82 SER A N 1
ATOM 614 C CA . SER A 1 82 ? 3.205 15.553 8.422 1.00 57.88 82 SER A CA 1
ATOM 615 C C . SER A 1 82 ? 4.602 16.170 8.383 1.00 57.88 82 SER A C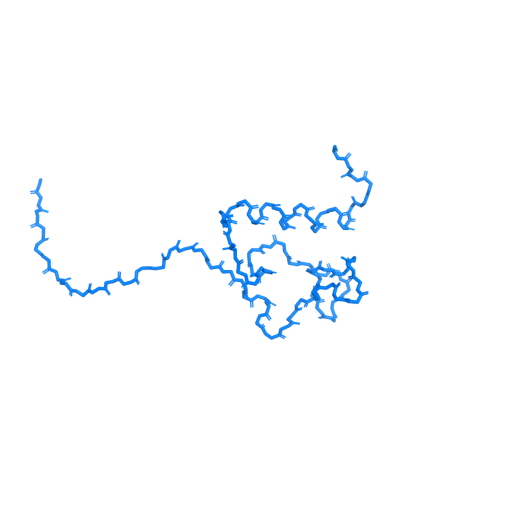 1
ATOM 617 O O . SER A 1 82 ? 4.870 17.104 9.137 1.00 57.88 82 SER A O 1
ATOM 619 N N . GLY A 1 83 ? 5.483 15.594 7.559 1.00 57.56 83 GLY A N 1
ATOM 620 C CA . GLY A 1 83 ? 6.754 16.214 7.172 1.00 57.56 83 GLY A CA 1
ATOM 621 C C . GLY A 1 83 ? 6.564 17.430 6.279 1.00 57.56 83 GLY A C 1
ATOM 622 O O . GLY A 1 83 ? 5.461 17.568 5.696 1.00 57.56 83 GLY A O 1
#

Secondary structure (DSSP, 8-state):
---PPP---------S----TTTTTT-B--SSS-GGGTTBBTT-SS-B--SGGG-S--SS-HHHHHHHHHHHHHHHH-TT---

Radius of gyration: 18.45 Å; chains: 1; bounding box: 54×40×42 Å

Sequence (83 aa):
MHCRKILHKRFLLSEQHMAGGCLLGQALDLGEGDRSQTGKVKGSSNVHVADLSAVPLPRISPQMTAYLVGFHVAKQLYPGCSG